Protein AF-A0A512BI82-F1 (afdb_monomer)

Structure (mmCIF, N/CA/C/O backbone):
data_AF-A0A512BI82-F1
#
_entry.id   AF-A0A512BI82-F1
#
loop_
_atom_site.group_PDB
_atom_site.id
_atom_site.type_symbol
_atom_site.label_atom_id
_atom_site.label_alt_id
_atom_site.label_comp_id
_atom_site.label_asym_id
_atom_site.label_entity_id
_atom_site.label_seq_id
_atom_site.pdbx_PDB_ins_code
_atom_site.Cartn_x
_atom_site.Cartn_y
_atom_site.Cartn_z
_atom_site.occupancy
_atom_site.B_iso_or_equiv
_atom_site.auth_seq_id
_atom_site.auth_comp_id
_atom_site.auth_asym_id
_atom_site.auth_atom_id
_atom_site.pdbx_PDB_model_num
ATOM 1 N N . MET A 1 1 ? 8.693 2.776 -31.768 1.00 34.25 1 MET A N 1
ATOM 2 C CA . MET A 1 1 ? 9.122 2.356 -30.415 1.00 34.25 1 MET A CA 1
ATOM 3 C C . MET A 1 1 ? 10.078 3.406 -29.865 1.00 34.25 1 MET A C 1
ATOM 5 O O . MET A 1 1 ? 11.069 3.662 -30.546 1.00 34.25 1 MET A O 1
ATOM 9 N N . PRO A 1 2 ? 9.839 4.035 -28.703 1.00 39.19 2 PRO A N 1
ATOM 10 C CA . PRO A 1 2 ? 10.925 4.677 -27.967 1.00 39.19 2 PRO A CA 1
ATOM 11 C C . PRO A 1 2 ? 11.866 3.561 -27.475 1.00 39.19 2 PRO A C 1
ATOM 13 O O . PRO A 1 2 ? 11.462 2.704 -26.701 1.00 39.19 2 PRO A O 1
ATOM 16 N N . ARG A 1 3 ? 13.087 3.506 -28.018 1.00 46.84 3 ARG A N 1
ATOM 17 C CA . ARG A 1 3 ? 14.029 2.365 -27.980 1.00 46.84 3 ARG A CA 1
ATOM 18 C C . ARG A 1 3 ? 14.904 2.258 -26.710 1.00 46.84 3 ARG A C 1
ATOM 20 O O . ARG A 1 3 ? 16.030 1.784 -26.815 1.00 46.84 3 ARG A O 1
ATOM 27 N N . ASN A 1 4 ? 14.460 2.709 -25.535 1.00 56.22 4 ASN A N 1
ATOM 28 C CA . ASN A 1 4 ? 15.418 2.991 -24.448 1.00 56.22 4 ASN A CA 1
ATOM 29 C C . ASN A 1 4 ? 15.226 2.263 -23.107 1.00 56.22 4 ASN A C 1
ATOM 31 O O . ASN A 1 4 ? 16.060 2.485 -22.235 1.00 56.22 4 ASN A O 1
ATOM 35 N N . PHE A 1 5 ? 14.227 1.394 -22.934 1.00 60.94 5 PHE A N 1
ATOM 36 C CA . PHE A 1 5 ? 14.071 0.621 -21.692 1.00 60.94 5 PHE A CA 1
ATOM 37 C C . PHE A 1 5 ? 14.041 -0.875 -21.975 1.00 60.94 5 PHE A C 1
ATOM 39 O O . PHE A 1 5 ? 13.379 -1.313 -22.916 1.00 60.94 5 PHE A O 1
ATOM 46 N N . THR A 1 6 ? 14.787 -1.632 -21.176 1.00 76.12 6 THR A N 1
ATOM 47 C CA . THR A 1 6 ? 14.681 -3.091 -21.113 1.00 76.12 6 THR A CA 1
ATOM 48 C C . THR A 1 6 ? 13.536 -3.489 -20.182 1.00 76.12 6 THR A C 1
ATOM 50 O O . THR A 1 6 ? 13.125 -2.699 -19.331 1.00 76.12 6 THR A O 1
ATOM 53 N N . ASP A 1 7 ? 13.038 -4.719 -20.303 1.00 76.44 7 ASP A N 1
ATOM 54 C CA . ASP A 1 7 ? 12.004 -5.244 -19.396 1.00 76.44 7 ASP A CA 1
ATOM 55 C C . ASP A 1 7 ? 12.464 -5.214 -17.929 1.00 76.44 7 ASP A C 1
ATOM 57 O O . ASP A 1 7 ? 11.675 -4.941 -17.027 1.00 76.44 7 ASP A O 1
ATOM 61 N N . TYR A 1 8 ? 13.768 -5.399 -17.703 1.00 77.56 8 TYR A N 1
ATOM 62 C CA . TYR A 1 8 ? 14.392 -5.254 -16.391 1.00 77.56 8 TYR A CA 1
ATOM 63 C C . TYR A 1 8 ? 14.274 -3.823 -15.846 1.00 77.56 8 TYR A C 1
ATOM 65 O O . TYR A 1 8 ? 13.934 -3.627 -14.682 1.00 77.56 8 TYR A O 1
ATOM 73 N N . ASP A 1 9 ? 14.509 -2.808 -16.683 1.00 72.88 9 ASP A N 1
ATOM 74 C CA . ASP A 1 9 ? 14.392 -1.408 -16.258 1.00 72.88 9 ASP A CA 1
ATOM 75 C C . ASP A 1 9 ? 12.947 -1.066 -15.877 1.00 72.88 9 ASP A C 1
ATOM 77 O O . ASP A 1 9 ? 12.714 -0.372 -14.888 1.00 72.88 9 ASP A O 1
ATOM 81 N N . ILE A 1 10 ? 11.982 -1.584 -16.642 1.00 75.19 10 ILE A N 1
ATOM 82 C CA . ILE A 1 10 ? 10.547 -1.425 -16.382 1.00 75.19 10 ILE A CA 1
ATOM 83 C C . ILE A 1 10 ? 10.177 -2.058 -15.037 1.00 75.19 10 ILE A C 1
ATOM 85 O O . ILE A 1 10 ? 9.560 -1.402 -14.200 1.00 75.19 10 ILE A O 1
ATOM 89 N N . GLU A 1 11 ? 10.610 -3.293 -14.791 1.00 79.94 11 GLU A N 1
ATOM 90 C CA . GLU A 1 11 ? 10.357 -3.998 -13.532 1.00 79.94 11 GLU A CA 1
ATOM 91 C C . GLU A 1 11 ? 10.936 -3.250 -12.322 1.00 79.94 11 GLU A C 1
ATOM 93 O O . GLU A 1 11 ? 10.254 -3.065 -11.313 1.00 79.94 11 GLU A O 1
ATOM 98 N N . GLN A 1 12 ? 12.161 -2.734 -12.438 1.00 79.50 12 GLN A N 1
ATOM 99 C CA . GLN A 1 12 ? 12.787 -1.949 -11.374 1.00 79.50 12 GLN A CA 1
ATOM 100 C C . GLN A 1 12 ? 12.055 -0.627 -11.096 1.00 79.50 12 GLN A C 1
ATOM 102 O O . GLN A 1 12 ? 12.033 -0.161 -9.952 1.00 79.50 12 GLN A O 1
ATOM 107 N N . MET A 1 13 ? 11.466 -0.003 -12.119 1.00 76.31 13 MET A N 1
ATOM 108 C CA . MET A 1 13 ? 10.641 1.196 -11.947 1.00 76.31 13 MET A CA 1
ATOM 109 C C . MET A 1 13 ? 9.319 0.874 -11.248 1.00 76.31 13 MET A C 1
ATOM 111 O O . MET A 1 13 ? 8.966 1.557 -10.286 1.00 76.31 13 MET A O 1
ATOM 115 N N . GLU A 1 14 ? 8.623 -0.178 -11.684 1.00 79.25 14 GLU A N 1
ATOM 116 C CA . GLU A 1 14 ? 7.367 -0.632 -11.075 1.00 79.25 14 GLU A CA 1
ATOM 117 C C . GLU A 1 14 ? 7.543 -0.999 -9.599 1.00 79.25 14 GLU A C 1
ATOM 119 O O . GLU A 1 14 ? 6.718 -0.628 -8.760 1.00 79.25 14 GLU A O 1
ATOM 124 N N . GLU A 1 15 ? 8.629 -1.694 -9.251 1.00 83.81 15 GLU A N 1
ATOM 125 C CA . GLU A 1 15 ? 8.894 -2.093 -7.870 1.00 83.81 15 GLU A CA 1
ATOM 126 C C . GLU A 1 15 ? 9.140 -0.876 -6.965 1.00 83.81 15 GLU A C 1
ATOM 128 O O . GLU A 1 15 ? 8.624 -0.807 -5.846 1.00 83.81 15 GLU A O 1
ATOM 133 N N . LYS A 1 16 ? 9.897 0.117 -7.446 1.00 82.38 16 LYS A N 1
ATOM 134 C CA . LYS A 1 16 ? 10.146 1.360 -6.697 1.00 82.38 16 LYS A CA 1
ATOM 135 C C . LYS A 1 16 ? 8.873 2.147 -6.491 1.00 82.38 16 LYS A C 1
ATOM 137 O O . LYS A 1 16 ? 8.580 2.554 -5.370 1.00 82.38 16 LYS A O 1
ATOM 142 N N . GLU A 1 17 ? 8.104 2.326 -7.552 1.00 82.56 17 GLU A N 1
ATOM 143 C CA . GLU A 1 17 ? 6.826 3.012 -7.470 1.00 82.56 17 GLU A CA 1
ATOM 144 C C . GLU A 1 17 ? 5.864 2.296 -6.517 1.00 82.56 17 GLU A C 1
ATOM 146 O O . GLU A 1 17 ? 5.223 2.941 -5.691 1.00 82.56 17 GLU A O 1
ATOM 151 N N . SER A 1 18 ? 5.844 0.961 -6.533 1.00 88.06 18 SER A N 1
ATOM 152 C CA . SER A 1 18 ? 5.058 0.159 -5.589 1.00 88.06 18 SER A CA 1
ATOM 153 C C . SER A 1 18 ? 5.459 0.408 -4.132 1.00 88.06 18 SER A C 1
ATOM 155 O O . SER A 1 18 ? 4.592 0.432 -3.257 1.00 88.06 18 SER A O 1
ATOM 157 N N . LYS A 1 19 ? 6.753 0.607 -3.846 1.00 89.38 19 LYS A N 1
ATOM 158 C CA . LYS A 1 19 ? 7.239 0.959 -2.498 1.00 89.38 19 LYS A CA 1
ATOM 159 C C . LYS A 1 19 ? 6.791 2.364 -2.091 1.00 89.38 19 LYS A C 1
ATOM 161 O O . LYS A 1 19 ? 6.274 2.522 -0.988 1.00 89.38 19 LYS A O 1
ATOM 166 N N . PHE A 1 20 ? 6.900 3.345 -2.990 1.00 87.50 20 PHE A N 1
ATOM 167 C CA . PHE A 1 20 ? 6.403 4.704 -2.742 1.00 87.50 20 PHE A CA 1
ATOM 168 C C . PHE A 1 20 ? 4.891 4.731 -2.493 1.00 87.50 20 PHE A C 1
ATOM 170 O O . PHE A 1 20 ? 4.436 5.390 -1.565 1.00 87.50 20 PHE A O 1
ATOM 177 N N . PHE A 1 21 ? 4.103 3.966 -3.254 1.00 90.62 21 PHE A N 1
ATOM 178 C CA . PHE A 1 21 ? 2.665 3.846 -3.009 1.00 90.62 21 PHE A CA 1
ATOM 179 C C . PHE A 1 21 ? 2.352 3.278 -1.627 1.00 90.62 21 PHE A C 1
ATOM 181 O O . PHE A 1 21 ? 1.472 3.802 -0.948 1.00 90.62 21 PHE A O 1
ATOM 188 N N . GLN A 1 22 ? 3.057 2.227 -1.202 1.00 93.00 22 GLN A N 1
ATOM 189 C CA . GLN A 1 22 ? 2.864 1.638 0.126 1.00 93.00 22 GLN A CA 1
ATOM 190 C C . GLN A 1 22 ? 3.192 2.637 1.241 1.00 93.00 22 GLN A C 1
ATOM 192 O O . GLN A 1 22 ? 2.424 2.767 2.194 1.00 93.00 22 GLN A O 1
ATOM 197 N N . GLU A 1 23 ? 4.294 3.373 1.099 1.00 93.88 23 GLU A N 1
ATOM 198 C CA . GLU A 1 23 ? 4.696 4.421 2.037 1.00 93.88 23 GLU A CA 1
ATOM 199 C C . GLU A 1 23 ? 3.663 5.558 2.103 1.00 93.88 23 GLU A C 1
ATOM 201 O O . GLU A 1 23 ? 3.149 5.866 3.183 1.00 93.88 23 GLU A O 1
ATOM 206 N N . SER A 1 24 ? 3.302 6.151 0.960 1.00 94.50 24 SER A N 1
ATOM 207 C CA . SER A 1 24 ? 2.311 7.232 0.888 1.00 94.50 24 SER A CA 1
ATOM 208 C C . SER A 1 24 ? 0.946 6.796 1.416 1.00 94.50 24 SER A C 1
ATOM 210 O O . SER A 1 24 ? 0.302 7.544 2.151 1.00 94.50 24 SER A O 1
ATOM 212 N N . LEU A 1 25 ? 0.507 5.572 1.105 1.00 95.12 25 LEU A N 1
ATOM 213 C CA . LEU A 1 25 ? -0.764 5.039 1.589 1.00 95.12 25 LEU A CA 1
ATOM 214 C C . LEU A 1 25 ? -0.769 4.863 3.107 1.00 95.12 25 LEU A C 1
ATOM 216 O O . LEU A 1 25 ? -1.708 5.314 3.764 1.00 95.12 25 LEU A O 1
ATOM 220 N N . TYR A 1 26 ? 0.287 4.273 3.669 1.00 95.50 26 TYR A N 1
ATOM 221 C CA . TYR A 1 26 ? 0.444 4.134 5.116 1.00 95.50 26 TYR A CA 1
ATOM 222 C C . TYR A 1 26 ? 0.402 5.499 5.817 1.00 95.50 26 TYR A C 1
ATOM 224 O O . TYR A 1 26 ? -0.391 5.709 6.740 1.00 95.50 26 TYR A O 1
ATOM 232 N N . ASN A 1 27 ? 1.191 6.459 5.331 1.00 95.25 27 ASN A N 1
ATOM 233 C CA . ASN A 1 27 ? 1.252 7.805 5.897 1.00 95.25 27 ASN A CA 1
ATOM 234 C C . ASN A 1 27 ? -0.107 8.517 5.823 1.00 95.25 27 ASN A C 1
ATOM 236 O O . ASN A 1 27 ? -0.544 9.131 6.801 1.00 95.25 27 ASN A O 1
ATOM 240 N N . ASN A 1 28 ? -0.813 8.401 4.696 1.00 95.88 2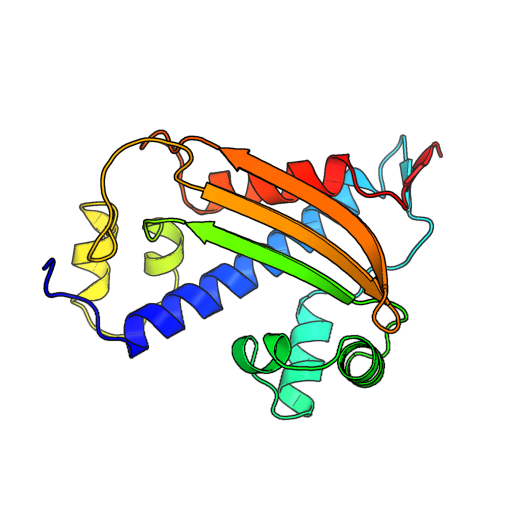8 ASN A N 1
ATOM 241 C CA . ASN A 1 28 ? -2.126 9.013 4.530 1.00 95.88 28 ASN A CA 1
ATOM 242 C C . ASN A 1 28 ? -3.202 8.344 5.386 1.00 95.88 28 ASN A C 1
ATOM 244 O O . ASN A 1 28 ? -4.038 9.055 5.952 1.00 95.88 28 ASN A O 1
ATOM 248 N N . PHE A 1 29 ? -3.159 7.022 5.573 1.00 94.50 29 PHE A N 1
ATOM 249 C CA . PHE A 1 29 ? -4.044 6.356 6.526 1.00 94.50 29 PHE A CA 1
ATOM 250 C C . PHE A 1 29 ? -3.845 6.874 7.947 1.00 94.50 29 PHE A C 1
ATOM 252 O O . PHE A 1 29 ? -4.830 7.235 8.588 1.00 94.50 29 PHE A O 1
ATOM 259 N N . LEU A 1 30 ? -2.603 7.009 8.417 1.00 93.38 30 LEU A N 1
ATOM 260 C CA . LEU A 1 30 ? -2.339 7.562 9.747 1.00 93.38 30 LEU A CA 1
ATOM 261 C C . LEU A 1 30 ? -2.801 9.018 9.866 1.00 93.38 30 LEU A C 1
ATOM 263 O O . LEU A 1 30 ? -3.524 9.365 10.797 1.00 93.38 30 LEU A O 1
ATOM 267 N N . LYS A 1 31 ? -2.457 9.862 8.890 1.00 93.50 31 LYS A N 1
ATOM 268 C CA . LYS A 1 31 ? -2.834 11.286 8.844 1.00 93.50 31 LYS A CA 1
ATOM 269 C C . LYS A 1 31 ? -4.353 11.496 8.855 1.00 93.50 31 LYS A C 1
ATOM 271 O O . LYS A 1 31 ? -4.865 12.422 9.492 1.00 93.50 31 LYS A O 1
ATOM 276 N N . ARG A 1 32 ? -5.104 10.666 8.122 1.00 92.44 32 ARG A N 1
ATOM 277 C CA . ARG A 1 32 ? -6.570 10.775 8.008 1.00 92.44 32 ARG A CA 1
ATOM 278 C C . ARG A 1 32 ? -7.314 10.044 9.119 1.00 92.44 32 ARG A C 1
ATOM 280 O O . ARG A 1 32 ? -8.396 10.498 9.493 1.00 92.44 32 ARG A O 1
ATOM 287 N N . GLY A 1 33 ? -6.757 8.943 9.605 1.00 87.69 33 GLY A N 1
ATOM 288 C CA . GLY A 1 33 ? -7.358 8.072 10.603 1.00 87.69 33 GLY A CA 1
ATOM 289 C C . GLY A 1 33 ? -7.110 8.517 12.041 1.00 87.69 33 GLY A C 1
ATOM 290 O O . GLY A 1 33 ? -8.010 8.348 12.854 1.00 87.69 33 GLY A O 1
ATOM 291 N N . ASN A 1 34 ? -5.950 9.114 12.336 1.00 86.06 34 ASN A N 1
ATOM 292 C CA . ASN A 1 34 ? -5.560 9.579 13.669 1.00 86.06 34 ASN A CA 1
ATOM 293 C C . ASN A 1 34 ? -5.285 11.088 13.647 1.00 86.06 34 ASN A C 1
ATOM 295 O O . ASN A 1 34 ? -4.163 11.543 13.434 1.00 86.06 34 ASN A O 1
ATOM 299 N N . ASN A 1 35 ? -6.328 11.886 13.859 1.00 86.31 35 ASN A N 1
ATOM 300 C CA . ASN A 1 35 ? -6.227 13.339 14.000 1.00 86.31 35 ASN A CA 1
ATOM 301 C C . ASN A 1 35 ? -7.207 13.839 15.068 1.00 86.31 35 ASN A C 1
ATOM 303 O O . ASN A 1 35 ? -7.987 13.069 15.612 1.00 86.31 35 ASN A O 1
ATOM 307 N N . GLY A 1 36 ? -7.217 15.143 15.354 1.00 85.88 36 GLY A N 1
ATOM 308 C CA . GLY A 1 36 ? -8.088 15.703 16.398 1.00 85.88 36 GLY A CA 1
ATOM 309 C C . GLY A 1 36 ? -9.595 15.460 16.207 1.00 85.88 36 GLY A C 1
ATOM 310 O O . GLY A 1 36 ? -10.357 15.699 17.134 1.00 85.88 36 GLY A O 1
ATOM 311 N N . LYS A 1 37 ? -10.041 15.003 15.027 1.00 88.50 37 LYS A N 1
ATOM 312 C CA . LYS A 1 37 ? -11.447 14.688 14.728 1.00 88.50 37 LYS A CA 1
ATOM 313 C C . LYS A 1 37 ? -11.726 13.185 14.631 1.00 88.50 37 LYS A C 1
ATOM 315 O O . LYS A 1 37 ? -12.884 12.792 14.764 1.00 88.50 37 LYS A O 1
ATOM 320 N N . TYR A 1 38 ? -10.720 12.359 14.351 1.00 91.31 38 TYR A N 1
ATOM 321 C CA . TYR A 1 38 ? -10.900 10.941 14.050 1.00 91.31 38 TYR A CA 1
ATOM 322 C C . TYR A 1 38 ? -9.857 10.067 14.747 1.00 91.31 38 TYR A C 1
ATOM 324 O O . TYR A 1 38 ? -8.691 10.447 14.836 1.00 91.31 38 TYR A O 1
ATOM 332 N N . ALA A 1 39 ? -10.279 8.876 15.166 1.00 90.69 39 ALA A N 1
ATOM 333 C CA . ALA A 1 39 ? -9.414 7.813 15.662 1.00 90.69 39 ALA A CA 1
ATOM 334 C C . ALA A 1 39 ? -9.630 6.522 14.857 1.00 90.69 39 ALA A C 1
ATOM 336 O O . ALA A 1 39 ? -10.768 6.170 14.514 1.00 90.69 39 ALA A O 1
ATOM 337 N N . MET A 1 40 ? -8.546 5.801 14.565 1.00 91.31 40 MET A N 1
ATOM 338 C CA . MET A 1 40 ? -8.615 4.498 13.903 1.00 91.31 40 MET A CA 1
ATOM 339 C C . MET A 1 40 ? -9.109 3.416 14.864 1.00 91.31 40 MET A C 1
ATOM 341 O O . MET A 1 40 ? -8.630 3.305 15.989 1.00 91.31 40 MET A O 1
ATOM 345 N N . SER A 1 41 ? -10.037 2.576 14.402 1.00 92.69 41 SER A N 1
ATOM 346 C CA . SER A 1 41 ? -10.493 1.393 15.148 1.00 92.69 41 SER A CA 1
ATOM 347 C C . SER A 1 41 ? -9.666 0.138 14.866 1.00 92.69 41 SER A C 1
ATOM 349 O O . SER A 1 41 ? -9.968 -0.921 15.407 1.00 92.69 41 SER A O 1
ATOM 351 N N . VAL A 1 42 ? -8.673 0.239 13.985 1.00 93.62 42 VAL A N 1
ATOM 352 C CA . VAL A 1 42 ? -7.778 -0.848 13.577 1.00 93.62 42 VAL A CA 1
ATOM 353 C C . VAL A 1 42 ? -6.335 -0.369 13.659 1.00 93.62 42 VAL A C 1
ATOM 355 O O . VAL A 1 42 ? -6.071 0.828 13.542 1.00 93.62 42 VAL A O 1
ATOM 358 N N . SER A 1 43 ? -5.401 -1.298 13.837 1.00 93.12 43 SER A N 1
ATOM 359 C CA . SER A 1 43 ? -3.977 -1.022 13.653 1.00 93.12 43 SER A CA 1
ATOM 360 C C . SER A 1 43 ? -3.597 -1.259 12.195 1.00 93.12 43 SER A C 1
ATOM 362 O O . SER A 1 43 ? -4.148 -2.148 11.548 1.00 93.12 43 SER A O 1
ATOM 364 N N . ILE A 1 44 ? -2.658 -0.473 11.674 1.00 94.75 44 ILE A N 1
ATOM 365 C CA . ILE A 1 44 ? -2.121 -0.655 10.325 1.00 94.75 44 ILE A CA 1
ATOM 366 C C . ILE A 1 44 ? -0.656 -1.043 10.466 1.00 94.75 44 ILE A C 1
ATOM 368 O O . ILE A 1 44 ? 0.124 -0.331 11.098 1.00 94.75 44 ILE A O 1
ATOM 372 N N . GLN A 1 45 ? -0.288 -2.182 9.880 1.00 96.50 45 GLN A N 1
ATOM 373 C CA . GLN A 1 45 ? 1.099 -2.627 9.837 1.00 96.50 45 GLN A CA 1
ATOM 374 C C . GLN A 1 45 ? 1.940 -1.616 9.028 1.00 96.50 45 GLN A C 1
ATOM 376 O O . GLN A 1 45 ? 1.545 -1.262 7.915 1.00 96.50 45 GLN A O 1
ATOM 381 N N . PRO A 1 46 ? 3.093 -1.149 9.543 1.00 96.00 46 PRO A N 1
ATOM 382 C CA . PRO A 1 46 ? 4.009 -0.315 8.771 1.00 96.00 46 PRO A CA 1
ATOM 383 C C . PRO A 1 46 ? 4.489 -1.027 7.506 1.00 96.00 46 PRO A C 1
ATOM 385 O O . PRO A 1 46 ? 4.860 -2.200 7.566 1.00 96.00 46 PRO A O 1
ATOM 388 N N . TYR A 1 47 ? 4.568 -0.301 6.388 1.00 94.19 47 TYR A N 1
ATOM 389 C CA . TYR A 1 47 ? 5.015 -0.861 5.106 1.00 94.19 47 TYR A CA 1
ATOM 390 C C . TYR A 1 47 ? 6.408 -1.509 5.194 1.00 94.19 47 TYR A C 1
ATOM 392 O O . TYR A 1 47 ? 6.665 -2.530 4.563 1.00 94.19 47 TYR A O 1
ATOM 400 N N . THR A 1 48 ? 7.303 -0.971 6.027 1.00 96.00 48 THR A N 1
ATOM 401 C CA . THR A 1 48 ? 8.637 -1.537 6.277 1.00 96.00 48 THR A CA 1
ATOM 402 C C . THR A 1 4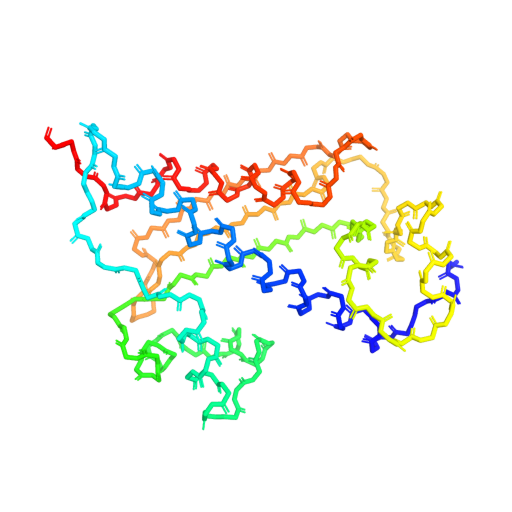8 ? 8.577 -2.933 6.897 1.00 96.00 48 THR A C 1
ATOM 404 O O . THR A 1 48 ? 9.349 -3.806 6.503 1.00 96.00 48 THR A O 1
ATOM 407 N N . ASN A 1 49 ? 7.637 -3.173 7.816 1.00 97.00 49 ASN A N 1
ATOM 408 C CA . ASN A 1 49 ? 7.434 -4.486 8.427 1.00 97.00 49 ASN A CA 1
ATOM 409 C C . ASN A 1 49 ? 6.870 -5.475 7.405 1.00 97.00 49 ASN A C 1
ATOM 411 O O . ASN A 1 49 ? 7.358 -6.600 7.325 1.00 97.00 49 ASN A O 1
ATOM 415 N N . THR A 1 50 ? 5.903 -5.042 6.590 1.00 95.75 50 THR A N 1
ATOM 416 C CA . THR A 1 50 ? 5.358 -5.847 5.489 1.00 95.75 50 THR A CA 1
ATOM 417 C C . THR A 1 50 ? 6.469 -6.286 4.536 1.00 95.75 50 THR A C 1
ATOM 419 O O . THR A 1 50 ? 6.642 -7.478 4.296 1.00 95.75 50 THR A O 1
ATOM 422 N N . LEU A 1 51 ? 7.285 -5.342 4.053 1.00 94.56 51 LEU A N 1
ATOM 423 C CA . LEU A 1 51 ? 8.403 -5.629 3.150 1.00 94.56 51 LEU A CA 1
ATOM 424 C C . LEU A 1 51 ? 9.432 -6.576 3.786 1.00 94.56 51 LEU A C 1
ATOM 426 O O . LEU A 1 51 ? 9.874 -7.522 3.135 1.00 94.56 51 LEU A O 1
ATOM 430 N N . ALA A 1 52 ? 9.775 -6.374 5.062 1.00 96.44 52 ALA A N 1
ATOM 431 C CA . ALA A 1 52 ? 10.693 -7.254 5.783 1.00 96.44 52 ALA A CA 1
ATOM 432 C C . ALA A 1 52 ? 10.143 -8.685 5.925 1.00 96.44 52 ALA A C 1
ATOM 434 O O . ALA A 1 52 ? 10.888 -9.654 5.777 1.00 96.44 52 ALA A O 1
ATOM 435 N N . MET A 1 53 ? 8.841 -8.838 6.183 1.00 96.75 53 MET A N 1
ATOM 436 C CA . MET A 1 53 ? 8.185 -10.145 6.277 1.00 96.75 53 MET A CA 1
ATOM 437 C C . MET A 1 53 ? 8.109 -10.852 4.923 1.00 96.75 53 MET A C 1
ATOM 439 O O . MET A 1 53 ? 8.384 -12.050 4.858 1.00 96.75 53 MET A O 1
ATOM 443 N N . LEU A 1 54 ? 7.808 -10.128 3.841 1.00 95.62 54 LEU A N 1
ATOM 444 C CA . LEU A 1 54 ? 7.857 -10.675 2.483 1.00 95.62 54 LEU A CA 1
ATOM 445 C C . LEU A 1 54 ? 9.269 -11.169 2.144 1.00 95.62 54 LEU A C 1
ATOM 447 O O . LEU A 1 54 ? 9.444 -12.326 1.762 1.00 95.62 54 LEU A O 1
ATOM 451 N N . GLN A 1 55 ? 10.287 -10.341 2.396 1.00 94.69 55 GLN A N 1
ATOM 452 C CA . GLN A 1 55 ? 11.686 -10.692 2.153 1.00 94.69 55 GLN A CA 1
ATOM 453 C C . GLN A 1 55 ? 12.126 -11.918 2.967 1.00 94.69 55 GLN A C 1
ATOM 455 O O . GLN A 1 55 ? 12.775 -12.813 2.427 1.00 94.69 55 GLN A O 1
ATOM 460 N N . LYS A 1 56 ? 11.747 -11.994 4.250 1.00 96.25 56 LYS A N 1
ATOM 461 C CA . LYS A 1 56 ? 12.058 -13.135 5.128 1.00 96.25 56 LYS A CA 1
ATOM 462 C C . LYS A 1 56 ? 11.488 -14.457 4.604 1.00 96.25 56 LYS A C 1
ATOM 464 O O . LYS A 1 56 ? 12.080 -15.503 4.844 1.00 96.25 56 LYS A O 1
ATOM 469 N N . ASN A 1 57 ? 10.364 -14.403 3.895 1.00 95.38 57 ASN A N 1
ATOM 470 C CA . ASN A 1 57 ? 9.715 -15.565 3.290 1.00 95.38 57 ASN A CA 1
ATOM 471 C C . ASN A 1 57 ? 10.097 -15.760 1.812 1.00 95.38 57 ASN A C 1
ATOM 473 O O . ASN A 1 57 ? 9.475 -16.568 1.129 1.00 95.38 57 ASN A O 1
ATOM 477 N N . SER A 1 58 ? 11.105 -15.030 1.315 1.00 95.12 58 SER A N 1
ATOM 478 C CA . SER A 1 58 ? 11.554 -15.077 -0.083 1.00 95.12 58 SER A CA 1
ATOM 479 C C . SER A 1 58 ? 10.441 -14.765 -1.093 1.00 95.12 58 SER A C 1
ATOM 481 O O . SER A 1 58 ? 10.400 -15.339 -2.176 1.00 95.12 58 SER A O 1
ATOM 483 N N . ILE A 1 59 ? 9.540 -13.846 -0.736 1.00 94.19 59 ILE A N 1
ATOM 484 C CA . ILE A 1 59 ? 8.437 -13.380 -1.581 1.00 94.19 59 ILE A CA 1
ATOM 485 C C . ILE A 1 59 ? 8.784 -11.984 -2.087 1.00 94.19 59 ILE A C 1
ATOM 487 O O . ILE A 1 59 ? 9.015 -11.071 -1.291 1.00 94.19 59 ILE A O 1
ATOM 491 N N . THR A 1 60 ? 8.808 -11.795 -3.405 1.00 90.81 60 THR A N 1
ATOM 492 C CA . THR A 1 60 ? 8.943 -10.453 -3.984 1.00 90.81 60 THR A CA 1
ATOM 493 C C . THR A 1 60 ? 7.609 -9.701 -3.940 1.00 90.81 60 THR A C 1
ATOM 495 O O . THR A 1 60 ? 6.537 -10.292 -3.782 1.00 90.81 60 THR A O 1
ATOM 498 N N . ILE A 1 61 ? 7.642 -8.375 -4.124 1.00 88.56 61 ILE A N 1
ATOM 499 C CA . ILE A 1 61 ? 6.409 -7.574 -4.233 1.00 88.56 61 ILE A CA 1
ATOM 500 C C . ILE A 1 61 ? 5.538 -8.098 -5.382 1.00 88.56 61 ILE A C 1
ATOM 502 O O . ILE A 1 61 ? 4.322 -8.200 -5.233 1.00 88.56 61 ILE A O 1
ATOM 506 N N . ARG A 1 62 ? 6.151 -8.489 -6.503 1.00 87.69 62 ARG A N 1
ATOM 507 C CA . ARG A 1 62 ? 5.446 -9.046 -7.659 1.00 87.69 62 ARG A CA 1
ATOM 508 C C . ARG A 1 62 ? 4.828 -10.412 -7.345 1.00 87.69 62 ARG A C 1
ATOM 510 O O . ARG A 1 62 ? 3.644 -10.599 -7.610 1.00 87.69 62 ARG A O 1
ATOM 517 N N . ASP A 1 63 ? 5.566 -11.316 -6.701 1.00 90.62 63 ASP A N 1
ATOM 518 C CA . ASP A 1 63 ? 5.049 -12.644 -6.329 1.00 90.62 63 ASP A CA 1
ATOM 519 C C . ASP A 1 63 ? 3.862 -12.552 -5.365 1.00 90.62 63 ASP A C 1
ATOM 521 O O . ASP A 1 63 ? 2.923 -13.348 -5.455 1.00 90.62 63 ASP A O 1
ATOM 525 N N . SER A 1 64 ? 3.865 -11.552 -4.473 1.00 91.56 64 SER A N 1
ATOM 526 C CA . SER A 1 64 ? 2.793 -11.346 -3.491 1.00 91.56 64 SER A CA 1
ATOM 527 C C . SER A 1 64 ? 1.407 -11.165 -4.129 1.00 91.56 64 SER A C 1
ATOM 529 O O . SER A 1 64 ? 0.405 -11.541 -3.522 1.00 91.56 64 SER A O 1
ATOM 531 N N . TRP A 1 65 ? 1.333 -10.675 -5.373 1.00 90.25 65 TRP A N 1
ATOM 532 C CA . TRP A 1 65 ? 0.071 -10.505 -6.100 1.00 90.25 65 TRP A CA 1
ATOM 533 C C . TRP A 1 65 ? -0.605 -11.823 -6.467 1.00 90.25 65 TRP A C 1
ATOM 535 O O . TRP A 1 65 ? -1.833 -11.878 -6.546 1.00 90.25 65 TRP A O 1
ATOM 545 N N . SER A 1 66 ? 0.190 -12.871 -6.680 1.00 91.19 66 SER A N 1
ATOM 546 C CA . SER A 1 66 ? -0.298 -14.203 -7.048 1.00 91.19 66 SER A CA 1
ATOM 547 C C . SER A 1 66 ? -0.717 -15.050 -5.846 1.00 91.19 66 SER A C 1
ATOM 549 O O . SER A 1 66 ? -1.330 -16.101 -6.024 1.00 91.19 66 SER A O 1
ATOM 551 N N . LYS A 1 67 ? -0.402 -14.603 -4.624 1.00 92.31 67 LYS A N 1
ATOM 552 C CA . LYS A 1 67 ? -0.755 -15.321 -3.400 1.00 92.31 67 LYS A CA 1
ATOM 553 C C . LYS A 1 67 ? -2.223 -15.152 -3.057 1.00 92.31 67 LYS A C 1
ATOM 555 O O . LYS A 1 67 ? -2.819 -14.104 -3.314 1.00 92.31 67 LYS A O 1
ATOM 560 N N . ASP A 1 68 ? -2.772 -16.173 -2.420 1.00 93.25 68 ASP A N 1
ATOM 561 C CA . ASP A 1 68 ? -4.077 -16.096 -1.781 1.00 93.25 68 ASP A CA 1
ATOM 562 C C . ASP A 1 68 ? -4.036 -15.085 -0.620 1.00 93.25 68 ASP A C 1
ATOM 564 O O . ASP A 1 68 ? -3.007 -14.914 0.039 1.00 93.25 68 ASP A O 1
ATOM 568 N N . ASP A 1 69 ? -5.122 -14.348 -0.395 1.00 92.62 69 ASP A N 1
ATOM 569 C CA . ASP A 1 69 ? -5.159 -13.304 0.630 1.00 92.62 69 ASP A CA 1
ATOM 570 C C . ASP A 1 69 ? -5.108 -13.882 2.048 1.00 92.62 69 ASP A C 1
ATOM 572 O O . ASP A 1 69 ? -4.468 -13.276 2.907 1.00 92.62 69 ASP A O 1
ATOM 576 N N . LYS A 1 70 ? -5.674 -15.071 2.285 1.00 94.62 70 LYS A N 1
ATOM 577 C CA . LYS A 1 70 ? -5.555 -15.780 3.566 1.00 94.62 70 LYS A CA 1
ATOM 578 C C . LYS A 1 70 ? -4.130 -16.264 3.807 1.00 94.62 70 LYS A C 1
ATOM 580 O O . LYS A 1 70 ? -3.607 -16.106 4.911 1.00 94.62 70 LYS A O 1
ATOM 585 N N . GLU A 1 71 ? -3.487 -16.831 2.786 1.00 94.94 71 GLU A N 1
ATOM 586 C CA . GLU A 1 71 ? -2.075 -17.230 2.870 1.00 94.94 71 GLU A CA 1
ATOM 587 C C . GLU A 1 71 ? -1.188 -16.013 3.170 1.00 94.94 71 GLU A C 1
ATOM 589 O O . GLU A 1 71 ? -0.376 -16.031 4.097 1.00 94.94 71 GLU A O 1
ATOM 594 N N . LEU A 1 72 ? -1.384 -14.923 2.424 1.00 95.31 72 LEU A N 1
ATOM 595 C CA . LEU A 1 72 ? -0.613 -13.697 2.576 1.00 95.31 72 LEU A CA 1
ATOM 596 C C . LEU A 1 72 ? -0.842 -13.041 3.946 1.00 95.31 72 LEU A C 1
ATOM 598 O O . LEU A 1 72 ? 0.123 -12.633 4.588 1.00 95.31 72 LEU A O 1
ATOM 602 N N . ALA A 1 73 ? -2.085 -12.997 4.431 1.00 96.19 73 ALA A N 1
ATOM 603 C CA . ALA A 1 73 ? -2.422 -12.513 5.769 1.00 96.19 73 ALA A CA 1
ATOM 604 C C . ALA A 1 73 ? -1.695 -13.315 6.861 1.00 96.19 73 ALA A C 1
ATOM 606 O O . ALA A 1 73 ? -1.091 -12.733 7.764 1.00 96.19 73 ALA A O 1
ATOM 607 N N . SER A 1 74 ? -1.661 -14.647 6.728 1.00 96.00 74 SER A N 1
ATOM 608 C CA . SER A 1 74 ? -0.944 -15.528 7.656 1.00 96.00 74 SER A CA 1
ATOM 609 C C . SER A 1 74 ? 0.568 -15.290 7.646 1.00 96.00 74 SER A C 1
ATOM 611 O O . SER A 1 74 ? 1.191 -15.324 8.705 1.00 96.00 74 SER A O 1
ATOM 613 N N . ILE A 1 75 ? 1.168 -15.055 6.476 1.00 95.81 75 ILE A N 1
ATOM 6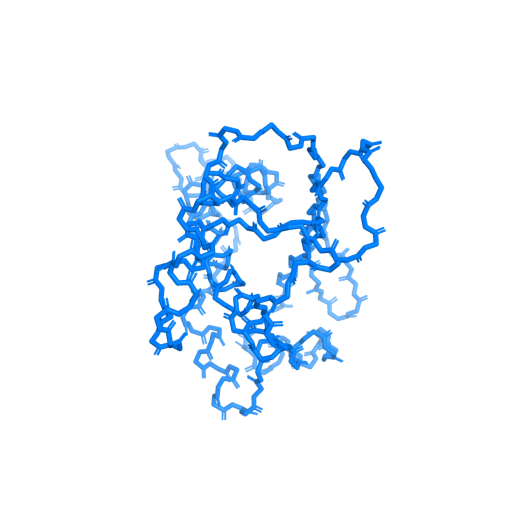14 C CA . ILE A 1 75 ? 2.606 -14.773 6.339 1.00 95.81 75 ILE A CA 1
ATOM 615 C C . ILE A 1 75 ? 2.964 -13.4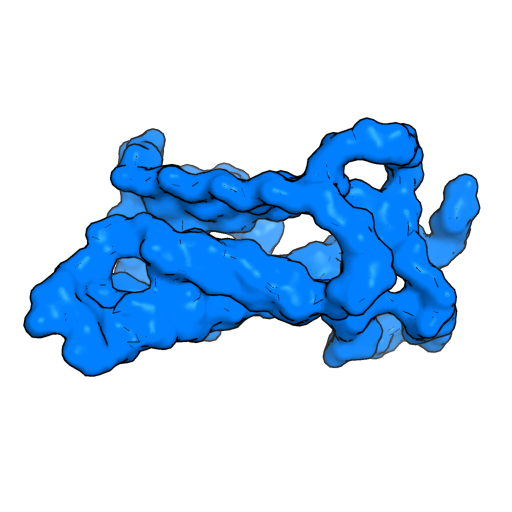24 6.976 1.00 95.81 75 ILE A C 1
ATOM 617 O O . ILE A 1 75 ? 4.004 -13.293 7.624 1.00 95.81 75 ILE A O 1
ATOM 621 N N . LEU A 1 76 ? 2.101 -12.425 6.787 1.00 96.25 76 LEU A N 1
ATOM 622 C CA . LEU A 1 76 ? 2.286 -11.066 7.293 1.00 96.25 76 LEU A CA 1
ATOM 623 C C . LEU A 1 76 ? 1.852 -10.897 8.760 1.00 96.25 76 LEU A C 1
ATOM 625 O O . LEU A 1 76 ? 2.129 -9.858 9.358 1.00 96.25 76 LEU A O 1
ATOM 629 N N . GLY A 1 77 ? 1.175 -11.889 9.346 1.00 95.75 77 GLY A N 1
ATOM 630 C CA . GLY A 1 77 ? 0.663 -11.827 10.716 1.00 95.75 77 GLY A CA 1
ATOM 631 C C . GLY A 1 77 ? -0.407 -10.749 10.910 1.00 95.75 77 GLY A C 1
ATOM 632 O O . GLY A 1 77 ? -0.389 -10.049 11.921 1.00 95.75 77 GLY A O 1
ATOM 633 N N . VAL A 1 78 ? -1.296 -10.581 9.928 1.00 97.06 78 VAL A N 1
ATOM 634 C CA . VAL A 1 78 ? -2.389 -9.591 9.933 1.00 97.06 78 VAL A CA 1
ATOM 635 C C . VAL A 1 78 ? -3.742 -10.270 9.719 1.00 97.06 78 VAL A C 1
ATOM 637 O O . VAL A 1 78 ? -3.805 -11.358 9.157 1.00 97.06 78 VAL A O 1
ATOM 640 N N . ASP A 1 79 ? -4.832 -9.617 10.128 1.00 96.12 79 ASP A N 1
ATOM 641 C CA . ASP A 1 79 ? -6.197 -10.149 9.963 1.00 96.12 79 ASP A CA 1
ATOM 642 C C . ASP A 1 79 ? -6.755 -9.962 8.537 1.00 96.12 79 ASP A C 1
ATOM 644 O O . ASP A 1 79 ? -7.638 -10.696 8.082 1.00 96.12 79 ASP A O 1
ATOM 648 N N . ALA A 1 80 ? -6.259 -8.944 7.832 1.00 96.25 80 ALA A N 1
ATOM 649 C CA . ALA A 1 80 ? -6.681 -8.575 6.488 1.00 96.25 80 ALA A CA 1
ATOM 650 C C . ALA A 1 80 ? -5.530 -7.904 5.728 1.00 96.25 80 ALA A C 1
ATOM 652 O O . ALA A 1 80 ? -4.669 -7.253 6.325 1.00 96.25 80 ALA A O 1
ATOM 653 N N . VAL A 1 81 ? -5.539 -8.029 4.402 1.00 96.25 81 VAL A N 1
ATOM 654 C CA . VAL A 1 81 ? -4.528 -7.447 3.513 1.00 96.25 81 VAL A CA 1
ATOM 655 C C . VAL A 1 81 ? -5.130 -6.295 2.721 1.00 96.25 81 VAL A C 1
ATOM 657 O O . VAL A 1 81 ? -6.208 -6.417 2.141 1.00 96.25 81 VAL A O 1
ATOM 660 N N . VAL A 1 82 ? -4.403 -5.181 2.645 1.00 95.50 82 VAL A N 1
ATOM 661 C CA . VAL A 1 82 ? -4.724 -4.081 1.731 1.00 95.50 82 VAL A CA 1
ATOM 662 C C . VAL A 1 82 ? -4.035 -4.336 0.393 1.00 95.50 82 VAL A C 1
ATOM 664 O O . VAL A 1 82 ? -2.812 -4.467 0.347 1.00 95.50 82 VAL A O 1
ATOM 667 N N . ARG A 1 83 ? -4.799 -4.389 -0.701 1.00 94.06 83 ARG A N 1
ATOM 668 C CA . A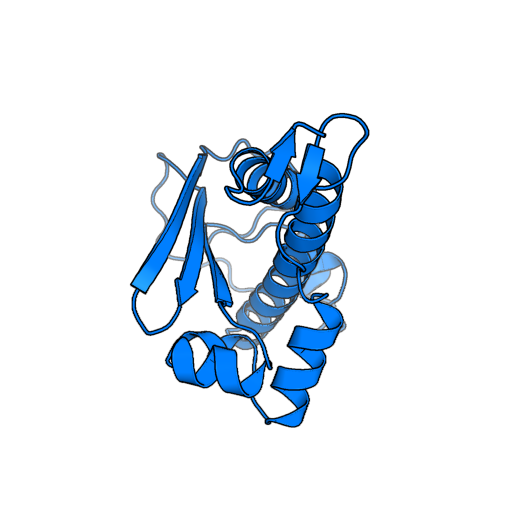RG A 1 83 ? -4.265 -4.474 -2.067 1.00 94.06 83 ARG A CA 1
ATOM 669 C C . ARG A 1 83 ? -4.618 -3.226 -2.849 1.00 94.06 83 ARG A C 1
ATOM 671 O O . ARG A 1 83 ? -5.790 -2.871 -2.949 1.00 94.06 83 ARG A O 1
ATOM 678 N N . THR A 1 84 ? -3.606 -2.621 -3.460 1.00 92.69 84 THR A N 1
ATOM 679 C CA . THR A 1 84 ? -3.770 -1.424 -4.2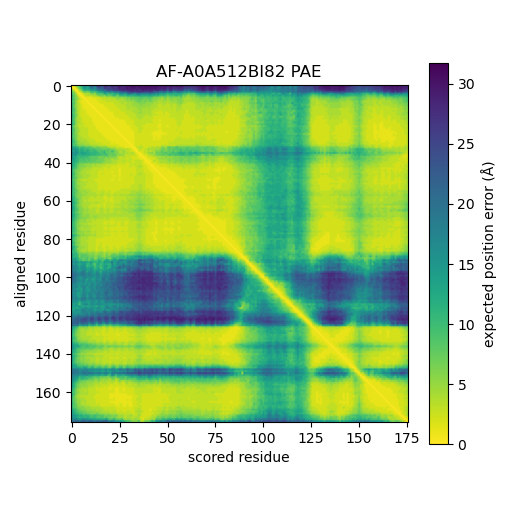85 1.00 92.69 84 THR A CA 1
ATOM 680 C C . THR A 1 84 ? -3.234 -1.692 -5.679 1.00 92.69 84 THR A C 1
ATOM 682 O O . THR A 1 84 ? -2.051 -1.977 -5.827 1.00 92.69 84 THR A O 1
ATOM 685 N N . SER A 1 85 ? -4.092 -1.615 -6.694 1.00 90.44 85 SER A N 1
ATOM 686 C CA . SER A 1 85 ? -3.718 -1.821 -8.099 1.00 90.44 85 SER A CA 1
ATOM 687 C C . SER A 1 85 ? -3.857 -0.522 -8.870 1.00 90.44 85 SER A C 1
ATOM 689 O O . SER A 1 85 ? -4.850 0.189 -8.706 1.00 90.44 85 SER A O 1
ATOM 691 N N . ILE A 1 86 ? -2.858 -0.210 -9.697 1.00 86.75 86 ILE A N 1
ATOM 692 C CA . ILE A 1 86 ? -2.780 1.044 -10.441 1.00 86.75 86 ILE A CA 1
ATOM 693 C C . ILE A 1 86 ? -2.416 0.735 -11.878 1.00 86.75 86 ILE A C 1
ATOM 695 O O . ILE A 1 86 ? -1.360 0.189 -12.175 1.00 86.75 86 ILE A O 1
ATOM 699 N N . GLN A 1 87 ? -3.325 1.099 -12.766 1.00 84.69 87 GLN A N 1
ATOM 700 C CA . GLN A 1 87 ? -3.188 0.961 -14.198 1.00 84.69 87 GLN A CA 1
ATOM 701 C C . GLN A 1 87 ? -2.983 2.342 -14.785 1.00 84.69 87 GLN A C 1
ATOM 703 O O . GLN A 1 87 ? -3.787 3.253 -14.573 1.00 84.69 87 GLN A O 1
ATOM 708 N N . LYS A 1 88 ? -1.887 2.487 -15.518 1.00 78.25 88 LYS A N 1
ATOM 709 C CA . LYS A 1 88 ? -1.529 3.722 -16.194 1.00 78.25 88 LYS A CA 1
ATOM 710 C C . LYS A 1 88 ? -0.823 3.419 -17.498 1.00 78.25 88 LYS A C 1
ATOM 712 O O . LYS A 1 88 ? -0.143 2.408 -17.635 1.00 78.25 88 LYS A O 1
ATOM 717 N N . GLU A 1 89 ? -0.948 4.336 -18.438 1.00 68.38 89 GLU A N 1
ATOM 718 C CA . GLU A 1 89 ? -0.388 4.158 -19.777 1.00 68.38 89 GLU A CA 1
ATOM 719 C C . GLU A 1 89 ? 1.059 4.675 -19.906 1.00 68.38 89 GLU A C 1
ATOM 721 O O . GLU A 1 89 ? 1.699 4.522 -20.952 1.00 68.38 89 GLU A O 1
ATOM 726 N N . ARG A 1 90 ? 1.578 5.346 -18.864 1.00 64.25 90 ARG A N 1
ATOM 727 C CA . ARG A 1 90 ? 2.863 6.066 -18.889 1.00 64.25 90 ARG A CA 1
ATOM 728 C C . ARG A 1 90 ? 3.588 5.990 -17.548 1.00 64.25 90 ARG A C 1
ATOM 730 O O . ARG A 1 90 ? 2.972 6.174 -16.496 1.00 64.25 90 ARG A O 1
ATOM 737 N N . PHE A 1 91 ? 4.906 5.786 -17.582 1.00 59.97 91 PHE A N 1
ATOM 738 C CA . PHE A 1 91 ? 5.746 5.929 -16.390 1.00 59.97 91 PHE A CA 1
ATOM 739 C C . PHE A 1 91 ? 5.928 7.407 -16.055 1.00 59.97 91 PHE A C 1
ATOM 741 O O . PHE A 1 91 ? 6.107 8.248 -16.940 1.00 59.97 91 PHE A O 1
ATOM 748 N N . MET A 1 92 ? 5.868 7.722 -14.764 1.00 61.03 92 MET A N 1
ATOM 749 C CA . MET A 1 92 ? 6.052 9.083 -14.275 1.00 61.03 92 MET A CA 1
ATOM 750 C C . MET A 1 92 ? 7.551 9.288 -14.031 1.00 61.03 92 MET A C 1
ATOM 752 O O . MET A 1 92 ? 8.185 8.458 -13.379 1.00 61.03 92 MET A O 1
ATOM 756 N N . SER A 1 93 ? 8.122 10.355 -14.592 1.00 54.88 93 SER A N 1
ATOM 757 C CA . SER A 1 93 ? 9.572 10.578 -14.649 1.00 54.88 93 SER A CA 1
ATOM 758 C C . SER A 1 93 ? 10.231 10.560 -13.266 1.00 54.88 93 SER A C 1
ATOM 760 O O . SER A 1 93 ? 11.216 9.864 -13.049 1.00 54.88 93 SER A O 1
ATOM 762 N N . ASP A 1 94 ? 9.665 11.258 -12.292 1.00 58.00 94 ASP A N 1
ATOM 763 C CA . ASP A 1 94 ? 10.451 11.666 -11.121 1.00 58.00 94 ASP A CA 1
ATOM 764 C C . ASP A 1 94 ? 10.792 10.502 -10.171 1.00 58.00 94 ASP A C 1
ATOM 766 O O . ASP A 1 94 ? 11.896 10.439 -9.623 1.00 58.00 94 ASP A O 1
ATOM 770 N N . VAL A 1 95 ? 9.890 9.522 -10.049 1.00 54.28 95 VAL A N 1
ATOM 771 C CA . VAL A 1 95 ? 10.107 8.285 -9.271 1.00 54.28 95 VAL A CA 1
ATOM 772 C C . VAL A 1 95 ? 11.149 7.380 -9.934 1.00 54.28 95 VAL A C 1
ATOM 774 O O . VAL A 1 95 ? 11.931 6.727 -9.242 1.00 54.28 95 VAL A O 1
ATOM 777 N N . ALA A 1 96 ? 11.224 7.383 -11.267 1.00 53.34 96 ALA A N 1
ATOM 778 C CA . ALA A 1 96 ? 12.236 6.632 -12.001 1.00 53.34 96 ALA A CA 1
ATOM 779 C C . ALA A 1 96 ? 13.641 7.246 -11.841 1.00 53.34 96 ALA A C 1
ATOM 781 O O . ALA A 1 96 ? 14.623 6.511 -11.747 1.00 53.34 96 ALA A O 1
ATOM 782 N N . SER A 1 97 ? 13.763 8.577 -11.742 1.00 49.31 97 SER A N 1
ATOM 783 C CA . SER A 1 97 ? 15.062 9.249 -11.541 1.00 49.31 97 SER A CA 1
ATOM 784 C C . SER A 1 97 ? 15.647 9.092 -10.137 1.00 49.31 97 SER A C 1
ATOM 786 O O . SER A 1 97 ? 16.863 9.171 -9.985 1.00 49.31 97 SER A O 1
ATOM 788 N N . ALA A 1 98 ? 14.818 8.875 -9.113 1.00 49.28 98 ALA A N 1
ATOM 789 C CA . ALA A 1 98 ? 15.237 8.968 -7.714 1.00 49.28 98 ALA A CA 1
ATOM 790 C C . ALA A 1 98 ? 16.045 7.764 -7.186 1.00 49.28 98 ALA A C 1
ATOM 792 O O . ALA A 1 98 ? 16.470 7.788 -6.035 1.00 49.28 98 ALA A O 1
ATOM 793 N N . GLY A 1 99 ? 16.275 6.708 -7.977 1.00 48.06 99 GLY A N 1
ATOM 794 C CA . GLY A 1 99 ? 16.907 5.509 -7.415 1.00 48.06 99 GLY A CA 1
ATOM 795 C C . GLY A 1 99 ? 17.594 4.549 -8.369 1.00 48.06 99 GLY A C 1
ATOM 796 O O . GLY A 1 99 ? 17.731 3.384 -8.007 1.00 48.06 99 GLY A O 1
ATOM 797 N N . ILE A 1 100 ? 17.966 4.935 -9.589 1.00 47.41 100 ILE A N 1
ATOM 798 C CA . ILE A 1 100 ? 18.546 3.987 -10.550 1.00 47.41 100 ILE A CA 1
ATOM 799 C C . ILE A 1 100 ? 20.056 4.225 -10.740 1.00 47.41 100 ILE A C 1
ATOM 801 O O . ILE A 1 100 ? 20.456 5.125 -11.469 1.00 47.41 100 ILE A O 1
ATOM 805 N N . ASP A 1 101 ? 20.877 3.343 -10.151 1.00 45.31 101 ASP A N 1
ATOM 806 C CA . ASP A 1 101 ? 22.290 3.105 -10.526 1.00 45.31 101 ASP A CA 1
ATOM 807 C C . ASP A 1 101 ? 22.427 2.312 -11.847 1.00 45.31 101 ASP A C 1
ATOM 809 O O . ASP A 1 101 ? 23.528 2.076 -12.348 1.00 45.31 101 ASP A O 1
ATOM 813 N N . ALA A 1 102 ? 21.313 1.897 -12.459 1.00 47.66 102 ALA A N 1
ATOM 814 C CA . ALA A 1 102 ? 21.311 1.243 -13.764 1.00 47.66 102 ALA A CA 1
ATOM 815 C C . ALA A 1 102 ? 21.523 2.274 -14.887 1.00 47.66 102 ALA A C 1
ATOM 817 O O . ALA A 1 102 ? 20.599 2.736 -15.539 1.00 47.66 102 ALA A O 1
ATOM 818 N N . GLY A 1 103 ? 22.786 2.629 -15.117 1.00 47.22 103 GLY A N 1
ATOM 819 C CA . GLY A 1 103 ? 23.275 3.186 -16.377 1.00 47.22 103 GLY A CA 1
ATOM 820 C C . GLY A 1 103 ? 22.832 4.616 -16.722 1.00 47.22 103 GLY A C 1
ATOM 821 O O . GLY A 1 103 ? 21.660 4.976 -16.758 1.00 47.22 103 GLY A O 1
ATOM 822 N N . LYS A 1 104 ? 23.805 5.428 -17.151 1.00 45.00 104 LYS A N 1
ATOM 823 C CA . LYS A 1 104 ? 23.654 6.824 -17.622 1.00 45.00 104 LYS A CA 1
ATOM 824 C C . LYS A 1 104 ? 22.527 7.080 -18.650 1.00 45.00 104 LYS A C 1
ATOM 826 O O . LYS A 1 104 ? 22.187 8.231 -18.891 1.00 45.00 104 LYS A O 1
ATOM 831 N N . LYS A 1 105 ? 21.949 6.041 -19.262 1.00 45.84 105 LYS A N 1
ATOM 832 C CA . LYS A 1 105 ? 20.873 6.134 -20.263 1.00 45.84 105 LYS A CA 1
ATOM 833 C C . LYS A 1 105 ? 19.485 6.391 -19.662 1.00 45.84 105 LYS A C 1
ATOM 835 O O . LYS A 1 105 ? 18.649 6.973 -20.348 1.00 45.84 105 LYS A O 1
ATOM 840 N N . ILE A 1 106 ? 19.243 5.996 -18.410 1.00 49.12 106 ILE A N 1
ATOM 841 C CA . ILE A 1 106 ? 17.926 6.151 -17.770 1.00 49.12 106 ILE A CA 1
ATOM 842 C C . ILE A 1 106 ? 17.695 7.599 -17.331 1.00 49.12 106 ILE A C 1
ATOM 844 O O . ILE A 1 106 ? 16.610 8.142 -17.535 1.00 49.12 106 ILE A O 1
ATOM 848 N N . LEU A 1 107 ? 18.743 8.267 -16.843 1.00 45.16 107 LEU A N 1
ATOM 849 C CA . LEU A 1 107 ? 18.673 9.657 -16.395 1.00 45.16 107 LEU A CA 1
ATOM 850 C C . LEU A 1 107 ? 18.253 10.615 -17.529 1.00 45.16 107 LEU A C 1
ATOM 852 O O . LEU A 1 107 ? 17.401 11.477 -17.333 1.00 45.16 107 LEU A O 1
ATOM 856 N N . ASP A 1 108 ? 18.780 10.422 -18.741 1.00 45.62 108 ASP A N 1
ATOM 857 C CA . ASP A 1 108 ? 18.467 11.274 -19.899 1.00 45.62 108 ASP A CA 1
ATOM 858 C C . ASP A 1 108 ? 17.041 11.073 -20.449 1.00 45.62 108 ASP A C 1
ATOM 860 O O . ASP A 1 108 ? 16.447 12.013 -20.983 1.00 45.62 108 ASP A O 1
ATOM 864 N N . ALA A 1 109 ? 16.485 9.862 -20.333 1.00 47.59 109 ALA A N 1
ATOM 865 C CA . ALA A 1 109 ? 15.127 9.547 -20.779 1.00 47.59 109 ALA A CA 1
ATOM 866 C C . ALA A 1 109 ? 14.067 10.067 -19.797 1.00 47.59 109 ALA A C 1
ATOM 868 O O . ALA A 1 109 ? 13.022 10.558 -20.219 1.00 47.59 109 ALA A O 1
ATOM 869 N N . VAL A 1 110 ? 14.372 10.010 -18.502 1.00 48.81 110 VAL A N 1
ATOM 870 C CA . VAL A 1 110 ? 13.497 10.459 -17.420 1.00 48.81 110 VAL A CA 1
ATOM 871 C C . VAL A 1 110 ? 13.424 11.989 -17.328 1.00 48.81 110 VAL A C 1
ATOM 873 O O . VAL A 1 110 ? 12.343 12.539 -17.151 1.00 48.81 110 VAL A O 1
ATOM 876 N N . LEU A 1 111 ? 14.543 12.696 -17.515 1.00 47.19 111 LEU A N 1
ATOM 877 C CA . LEU A 1 111 ? 14.600 14.152 -17.329 1.00 47.19 111 LEU A CA 1
ATOM 878 C C . LEU A 1 111 ? 13.961 14.977 -18.458 1.00 47.19 111 LEU A C 1
ATOM 880 O O . LEU A 1 111 ? 13.761 16.177 -18.285 1.00 47.19 111 LEU A O 1
ATOM 884 N N . LYS A 1 112 ? 13.693 14.391 -19.635 1.00 43.59 112 LYS A N 1
ATOM 885 C CA . LYS A 1 112 ? 13.332 15.178 -20.830 1.00 43.59 112 LYS A CA 1
ATOM 886 C C . LYS A 1 112 ? 11.904 14.978 -21.333 1.00 43.59 112 LYS A C 1
ATOM 888 O O . LYS A 1 112 ? 11.374 15.938 -21.888 1.00 43.59 112 LYS A O 1
ATOM 893 N N . LYS A 1 113 ? 11.272 13.801 -21.182 1.00 49.81 113 LYS A N 1
ATOM 894 C CA . LYS A 1 113 ? 9.875 13.548 -21.611 1.00 49.81 113 LYS A CA 1
ATOM 895 C C . LYS A 1 113 ? 9.234 12.378 -20.840 1.00 49.81 113 LYS A C 1
ATOM 897 O O . LYS A 1 113 ? 9.917 11.384 -20.614 1.00 49.81 113 LYS A O 1
ATOM 902 N N . PRO A 1 114 ? 7.922 12.428 -20.528 1.00 50.44 114 PRO A N 1
ATOM 903 C CA . PRO A 1 114 ? 7.198 11.280 -19.982 1.00 50.44 114 PRO A CA 1
ATOM 904 C C . PRO A 1 114 ? 7.245 10.093 -20.956 1.00 50.44 114 PRO A C 1
ATOM 906 O O . PRO A 1 114 ? 7.044 10.251 -22.164 1.00 50.44 114 PRO A O 1
ATOM 909 N N . VAL A 1 115 ? 7.522 8.902 -20.427 1.00 55.81 115 VAL A N 1
ATOM 910 C CA . VAL A 1 115 ? 7.716 7.677 -21.213 1.00 55.81 115 VAL A CA 1
ATOM 911 C C . VAL A 1 115 ? 6.360 7.021 -21.464 1.00 55.81 115 VAL A C 1
ATOM 913 O O . VAL A 1 115 ? 5.659 6.654 -20.523 1.00 55.81 115 VAL A O 1
ATOM 916 N N . VAL A 1 116 ? 5.990 6.877 -22.739 1.00 54.88 116 VAL A N 1
ATOM 917 C CA . VAL A 1 116 ? 4.727 6.254 -23.169 1.00 54.88 116 VAL A CA 1
ATOM 918 C C . VAL A 1 116 ? 4.952 4.782 -23.499 1.00 54.88 116 VAL A C 1
ATOM 920 O O . VAL A 1 116 ? 5.879 4.463 -24.250 1.00 54.88 116 VAL A O 1
ATOM 923 N N . LEU A 1 117 ? 4.106 3.898 -22.962 1.00 54.28 117 LEU A N 1
ATOM 924 C CA . LEU A 1 117 ? 4.162 2.465 -23.249 1.00 54.28 117 LEU A CA 1
ATOM 925 C C . LEU A 1 117 ? 3.792 2.170 -24.722 1.00 54.28 117 LEU A C 1
ATOM 927 O O . LEU A 1 117 ? 2.969 2.879 -25.313 1.00 54.28 117 LEU A O 1
ATOM 931 N N . PRO A 1 118 ? 4.386 1.141 -25.357 1.00 44.75 118 PRO A N 1
ATOM 932 C CA . PRO A 1 118 ? 4.016 0.741 -26.715 1.00 44.75 118 PRO A CA 1
ATOM 933 C C . PRO A 1 118 ? 2.538 0.313 -26.792 1.00 44.75 118 PRO A C 1
ATOM 935 O O . PRO A 1 118 ? 2.106 -0.515 -26.000 1.00 4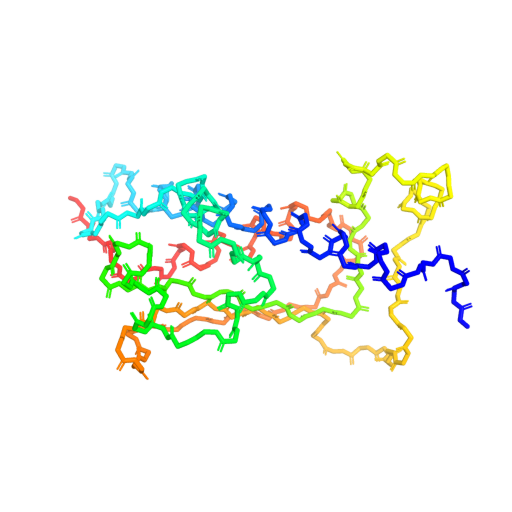4.75 118 PRO A O 1
ATOM 938 N N . GLY A 1 119 ? 1.776 0.830 -27.767 1.00 49.88 119 GLY A N 1
ATOM 939 C CA . GLY A 1 119 ? 0.382 0.414 -28.026 1.00 49.88 119 GLY A CA 1
ATOM 940 C C . GLY A 1 119 ? -0.715 1.317 -27.444 1.00 49.88 119 GLY A C 1
ATOM 941 O O . GLY A 1 119 ? -1.893 1.018 -27.599 1.00 49.88 119 GLY A O 1
ATOM 942 N N . VAL A 1 120 ? -0.346 2.436 -26.821 1.00 50.22 120 VAL A N 1
ATOM 943 C CA . VAL A 1 120 ? -1.286 3.369 -26.186 1.00 50.22 120 VAL A CA 1
ATOM 944 C C . VAL A 1 120 ? -1.908 4.338 -27.206 1.00 50.22 120 VAL A C 1
ATOM 946 O O . VAL A 1 120 ? -1.197 5.116 -27.848 1.00 50.22 120 VAL A O 1
ATOM 949 N N . THR A 1 121 ? -3.238 4.319 -27.343 1.00 44.56 121 THR A N 1
ATOM 950 C CA . THR A 1 121 ? -4.025 5.232 -28.194 1.00 44.56 121 THR A CA 1
ATOM 951 C C . THR A 1 121 ? -4.616 6.367 -27.353 1.00 44.56 121 THR A C 1
ATOM 953 O O . THR A 1 121 ? -5.244 6.107 -26.337 1.00 44.56 121 THR A O 1
ATOM 956 N N . ASN A 1 122 ? -4.430 7.627 -27.757 1.00 45.59 122 ASN A N 1
ATOM 957 C CA . ASN A 1 122 ? -4.756 8.799 -26.932 1.00 45.59 122 ASN A CA 1
ATOM 958 C C . ASN A 1 122 ? -6.255 8.966 -26.575 1.00 45.59 122 ASN A C 1
ATOM 960 O O . ASN A 1 122 ? -7.106 8.918 -27.462 1.00 45.59 122 ASN A O 1
ATOM 964 N N . LYS A 1 123 ? -6.466 9.392 -25.314 1.00 41.59 123 LYS A N 1
ATOM 965 C CA . LYS A 1 123 ? -7.655 9.965 -24.640 1.00 41.59 123 LYS A CA 1
ATOM 966 C C . LYS A 1 123 ? -8.728 8.981 -24.155 1.00 41.59 123 LYS A C 1
ATOM 968 O O . LYS A 1 123 ? -9.618 8.615 -24.912 1.00 41.59 123 LYS A O 1
ATOM 973 N N . THR A 1 124 ? -8.661 8.668 -22.852 1.00 41.44 124 THR A N 1
ATOM 974 C CA . THR A 1 124 ? -9.724 8.837 -21.831 1.00 41.44 124 THR A CA 1
ATOM 975 C C . THR A 1 124 ? -9.373 7.967 -20.610 1.00 41.44 124 THR A C 1
ATOM 977 O O . THR A 1 124 ? -9.352 6.743 -20.700 1.00 41.44 124 THR A O 1
ATOM 980 N N . ASN A 1 125 ? -9.142 8.604 -19.453 1.00 50.41 125 ASN A N 1
ATOM 981 C CA . ASN A 1 125 ? -8.762 7.994 -18.163 1.00 50.41 125 ASN A CA 1
ATOM 982 C C . ASN A 1 125 ? -7.399 7.272 -18.121 1.00 50.41 125 ASN A C 1
ATOM 984 O O . ASN A 1 125 ? -7.333 6.068 -17.874 1.00 50.41 125 ASN A O 1
ATOM 988 N N . ASP A 1 126 ? -6.321 8.040 -18.285 1.00 72.62 126 ASP A N 1
ATOM 989 C CA . ASP A 1 126 ? -4.928 7.565 -18.309 1.00 72.62 126 ASP A CA 1
ATOM 990 C C . ASP A 1 126 ? -4.428 6.952 -16.981 1.00 72.62 126 ASP A C 1
ATOM 992 O O . ASP A 1 126 ? -3.358 6.340 -16.972 1.00 72.62 126 ASP A O 1
ATOM 996 N N . ILE A 1 127 ? -5.147 7.133 -15.859 1.00 80.25 127 ILE A N 1
ATOM 997 C CA . ILE A 1 127 ? -4.834 6.501 -14.565 1.00 80.25 127 ILE A CA 1
ATOM 998 C C . ILE A 1 127 ? -6.104 5.964 -13.908 1.00 80.25 127 ILE A C 1
ATOM 1000 O O . ILE A 1 127 ? -7.046 6.710 -13.622 1.00 80.25 127 ILE A O 1
ATOM 1004 N N . ARG A 1 128 ? -6.086 4.668 -13.599 1.00 87.88 128 ARG A N 1
ATOM 1005 C CA . ARG A 1 128 ? -7.098 3.973 -12.800 1.00 87.88 128 ARG A CA 1
ATOM 1006 C C . ARG A 1 128 ? -6.412 3.325 -11.614 1.00 87.88 128 ARG A C 1
ATOM 1008 O O . ARG A 1 128 ? -5.491 2.539 -11.792 1.00 87.88 128 ARG A O 1
ATOM 1015 N N . ALA A 1 129 ? -6.863 3.644 -10.414 1.00 91.75 129 ALA A N 1
ATOM 1016 C CA . ALA A 1 129 ? -6.375 3.058 -9.183 1.00 91.75 129 ALA A CA 1
ATOM 1017 C C . ALA A 1 129 ? -7.535 2.412 -8.428 1.00 91.75 129 ALA A C 1
ATOM 1019 O O . ALA A 1 129 ? -8.650 2.930 -8.409 1.00 91.75 129 ALA A O 1
ATOM 1020 N N . THR A 1 130 ? -7.268 1.288 -7.784 1.00 94.38 130 THR A N 1
ATOM 1021 C CA . THR A 1 130 ? -8.217 0.578 -6.924 1.00 94.38 130 THR A CA 1
ATOM 1022 C C . THR A 1 130 ? -7.523 0.224 -5.626 1.00 94.38 130 THR A C 1
ATOM 1024 O O . THR A 1 130 ? -6.335 -0.092 -5.642 1.00 94.38 130 THR A O 1
ATOM 1027 N N . CYS A 1 131 ? -8.249 0.284 -4.517 1.00 96.25 131 CYS A N 1
ATOM 1028 C CA . CYS A 1 131 ? -7.772 -0.109 -3.200 1.00 96.25 131 CYS A CA 1
ATOM 1029 C C . CYS A 1 131 ? -8.823 -1.004 -2.551 1.00 96.25 131 CYS A C 1
ATOM 1031 O O . CYS A 1 131 ? -9.989 -0.625 -2.477 1.00 96.25 131 CYS A O 1
ATOM 1033 N N . SER A 1 132 ? -8.418 -2.186 -2.098 1.00 96.19 132 SER A N 1
ATOM 1034 C CA . SER A 1 132 ? -9.305 -3.171 -1.483 1.00 96.19 132 SER A CA 1
ATOM 1035 C C . SER A 1 132 ? -8.732 -3.680 -0.172 1.00 96.19 132 SER A C 1
ATOM 1037 O O . SER A 1 132 ? -7.525 -3.885 -0.058 1.00 96.19 132 SER A O 1
ATOM 1039 N N . ILE A 1 133 ? -9.609 -3.945 0.792 1.00 96.31 133 ILE A N 1
ATOM 1040 C CA . ILE A 1 133 ? -9.288 -4.680 2.016 1.00 96.31 133 ILE A CA 1
ATOM 1041 C C . ILE A 1 133 ? -9.851 -6.083 1.846 1.00 96.31 133 ILE A C 1
ATOM 1043 O O . ILE A 1 133 ? -11.057 -6.240 1.661 1.00 96.31 133 ILE A O 1
ATOM 1047 N N . LEU A 1 134 ? -8.974 -7.077 1.879 1.00 96.06 134 LEU A N 1
ATOM 1048 C CA . LEU A 1 134 ? -9.301 -8.475 1.631 1.00 96.06 134 LEU A CA 1
ATOM 1049 C C . LEU A 1 134 ? -9.057 -9.299 2.894 1.00 96.06 134 LEU A C 1
ATOM 1051 O O . LEU A 1 134 ? -8.038 -9.113 3.565 1.00 96.06 134 LEU A O 1
ATOM 1055 N N . SER A 1 135 ? -9.982 -10.193 3.219 1.00 95.12 135 SER A N 1
ATOM 1056 C CA . SER A 1 135 ? -9.815 -11.173 4.288 1.00 95.12 135 SER A CA 1
ATOM 1057 C C . SER A 1 135 ? -10.527 -12.466 3.910 1.00 95.12 135 SER A C 1
ATOM 1059 O O . SER A 1 135 ? -11.719 -12.454 3.612 1.00 95.12 135 SER A O 1
ATOM 1061 N N . ASN A 1 136 ? -9.807 -13.588 3.967 1.00 92.00 136 ASN A N 1
ATOM 1062 C CA . ASN A 1 136 ? -10.338 -14.931 3.714 1.00 92.00 136 ASN A CA 1
ATOM 1063 C C . ASN A 1 136 ? -11.086 -15.085 2.373 1.00 92.00 136 ASN A C 1
ATOM 1065 O O . ASN A 1 136 ? -12.098 -15.780 2.308 1.00 92.00 136 ASN A O 1
ATOM 1069 N N . GLY A 1 137 ? -10.592 -14.453 1.311 1.00 87.62 137 GLY A N 1
ATOM 1070 C CA . GLY A 1 137 ? -11.174 -14.493 -0.030 1.00 87.62 137 GLY A CA 1
ATOM 1071 C C . GLY A 1 137 ? -12.308 -13.491 -0.250 1.00 87.62 137 GLY A C 1
ATOM 1072 O O . GLY A 1 137 ? -12.859 -13.428 -1.350 1.00 87.62 137 GLY A O 1
ATOM 1073 N N . GLU A 1 138 ? -12.657 -12.688 0.757 1.00 92.19 138 GLU A N 1
ATOM 1074 C CA . GLU A 1 138 ? -13.749 -11.719 0.696 1.00 92.19 138 GLU A CA 1
ATOM 1075 C C . GLU A 1 138 ? -13.233 -10.277 0.716 1.00 92.19 138 GLU A C 1
ATOM 1077 O O . GLU A 1 138 ? -12.327 -9.914 1.471 1.00 92.19 138 GLU A O 1
ATOM 1082 N N . ALA A 1 139 ? -13.844 -9.420 -0.106 1.00 94.06 139 ALA A N 1
ATOM 1083 C CA . ALA A 1 139 ? -13.585 -7.987 -0.081 1.00 94.06 139 ALA A CA 1
ATOM 1084 C C . ALA A 1 139 ? -14.425 -7.318 1.014 1.00 94.06 139 ALA A C 1
ATOM 1086 O O . ALA A 1 139 ? -15.637 -7.163 0.878 1.00 94.06 139 ALA A O 1
ATOM 1087 N N . LEU A 1 140 ? -13.765 -6.878 2.085 1.00 95.25 140 LEU A N 1
ATOM 1088 C CA . LEU A 1 140 ? -14.390 -6.152 3.194 1.00 95.25 140 LEU A CA 1
ATOM 1089 C C . LEU A 1 140 ? -14.706 -4.699 2.829 1.00 95.25 140 LEU A C 1
ATOM 1091 O O . LEU A 1 140 ? -15.638 -4.095 3.358 1.00 95.25 140 LEU A O 1
ATOM 1095 N N . TRP A 1 141 ? -13.891 -4.124 1.949 1.00 96.06 141 TRP A N 1
ATOM 1096 C CA . TRP A 1 141 ? -14.039 -2.761 1.462 1.00 96.06 141 TRP A CA 1
ATOM 1097 C C . TRP A 1 141 ? -13.300 -2.597 0.139 1.00 96.06 141 TRP A C 1
ATOM 1099 O O . TRP A 1 141 ? -12.256 -3.215 -0.072 1.00 96.06 141 TRP A O 1
ATOM 1109 N N . ASN A 1 142 ? -13.826 -1.736 -0.725 1.00 95.94 142 ASN A N 1
ATOM 1110 C CA . ASN A 1 142 ? -13.186 -1.332 -1.965 1.00 95.94 142 ASN A CA 1
ATOM 1111 C C . ASN A 1 142 ? -13.438 0.157 -2.221 1.00 95.94 142 ASN A C 1
ATOM 1113 O O . ASN A 1 142 ? -14.517 0.670 -1.922 1.00 95.94 142 ASN A O 1
ATOM 1117 N N . ASP A 1 143 ? -12.446 0.816 -2.806 1.00 95.62 143 ASP A N 1
ATOM 1118 C CA . ASP A 1 143 ? -12.562 2.152 -3.372 1.00 95.62 143 ASP A CA 1
ATOM 1119 C C . ASP A 1 143 ? -11.805 2.224 -4.701 1.00 95.62 143 ASP A C 1
ATOM 1121 O O . ASP A 1 143 ? -10.864 1.462 -4.961 1.00 95.62 143 ASP A O 1
ATOM 1125 N N . SER A 1 144 ? -12.228 3.143 -5.561 1.00 93.44 144 SER A N 1
ATOM 1126 C CA . SER A 1 144 ? -11.646 3.331 -6.883 1.00 93.44 144 SER A CA 1
ATOM 1127 C C . SER A 1 144 ? -11.452 4.807 -7.187 1.00 93.44 144 SER A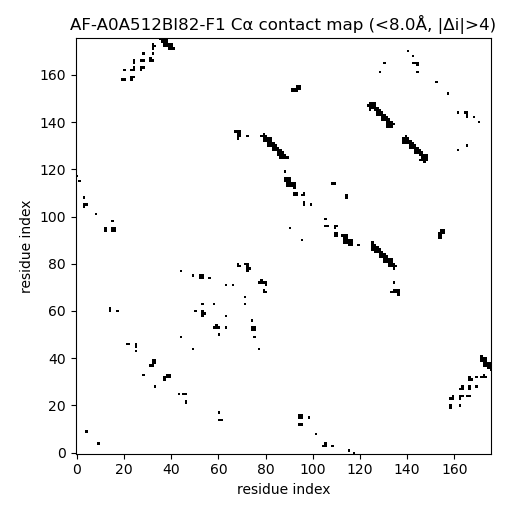 C 1
ATOM 1129 O O . SER A 1 144 ? -12.293 5.652 -6.889 1.00 93.44 144 SER A O 1
ATOM 1131 N N . TYR A 1 145 ? -10.328 5.111 -7.819 1.00 90.06 145 TYR A N 1
ATOM 1132 C CA . TYR A 1 145 ? -9.963 6.448 -8.238 1.00 90.06 145 TYR A CA 1
ATOM 1133 C C . TYR A 1 145 ? -9.635 6.418 -9.722 1.00 90.06 145 TYR A C 1
ATOM 1135 O O . TYR A 1 145 ? -8.812 5.627 -10.176 1.00 90.06 145 TYR A O 1
ATOM 1143 N N . THR A 1 146 ? -10.275 7.289 -10.490 1.00 86.56 146 THR A N 1
ATOM 1144 C CA . THR A 1 146 ? -9.984 7.446 -11.913 1.00 86.56 146 THR A CA 1
ATOM 1145 C C . THR A 1 146 ? -9.681 8.901 -12.198 1.00 86.56 146 THR A C 1
ATOM 1147 O O . THR A 1 146 ? -10.350 9.794 -11.675 1.00 86.56 146 THR A O 1
ATOM 1150 N N . ARG A 1 147 ? -8.668 9.141 -13.030 1.00 77.94 147 ARG A N 1
ATOM 1151 C CA . ARG A 1 147 ? -8.284 10.490 -13.424 1.00 77.94 147 ARG A CA 1
ATOM 1152 C C . ARG A 1 147 ? -7.775 10.553 -14.855 1.00 77.94 147 ARG A C 1
ATOM 1154 O O . ARG A 1 147 ? -7.074 9.664 -15.333 1.00 77.94 147 ARG A O 1
ATOM 1161 N N . GLU A 1 148 ? -8.074 11.677 -15.492 1.00 72.00 148 GLU A N 1
ATOM 1162 C CA . GLU A 1 148 ? -7.425 12.118 -16.721 1.00 72.00 148 GLU A CA 1
ATOM 1163 C C . GLU A 1 148 ? -6.082 12.791 -16.394 1.00 72.00 148 GLU A C 1
ATOM 1165 O O . GLU A 1 148 ? -6.008 13.735 -15.596 1.00 72.00 148 GLU A O 1
ATOM 1170 N N . SER A 1 149 ? -4.995 12.293 -16.984 1.00 58.81 149 SER A N 1
ATOM 1171 C CA . SER A 1 149 ? -3.648 12.803 -16.719 1.00 58.81 149 SER A CA 1
ATOM 1172 C C . SER A 1 149 ? -3.423 14.149 -17.402 1.00 58.81 149 SER A C 1
ATOM 1174 O O . SER A 1 149 ? -3.195 14.224 -18.607 1.00 58.81 149 SER A O 1
ATOM 1176 N N . ASN A 1 150 ? -3.409 15.228 -16.618 1.00 55.31 150 ASN A N 1
ATOM 1177 C CA . ASN A 1 150 ? -2.805 16.486 -17.047 1.00 55.31 150 ASN A CA 1
ATOM 1178 C C . ASN A 1 150 ? -1.290 16.428 -16.803 1.00 55.31 150 ASN A C 1
ATOM 1180 O O . ASN A 1 150 ? -0.846 16.173 -15.686 1.00 55.31 150 ASN A O 1
ATOM 1184 N N . TYR A 1 151 ? -0.521 16.705 -17.858 1.00 50.62 151 TYR A N 1
ATOM 1185 C CA . TYR A 1 151 ? 0.944 16.621 -18.001 1.00 50.62 151 TYR A CA 1
ATOM 1186 C C . TYR A 1 151 ? 1.791 17.462 -17.019 1.00 50.62 151 TYR A C 1
ATOM 1188 O O . TYR A 1 151 ? 2.998 17.582 -17.210 1.00 50.62 151 TYR A O 1
ATOM 1196 N N . SER A 1 152 ? 1.181 18.075 -16.006 1.00 56.12 152 SER A N 1
ATOM 1197 C CA . SER A 1 152 ? 1.825 19.038 -15.106 1.00 56.12 152 SER A CA 1
ATOM 1198 C C . SER A 1 152 ? 2.075 18.507 -13.695 1.00 56.12 152 SER A C 1
ATOM 1200 O O . SER A 1 152 ? 2.715 19.207 -12.921 1.00 56.12 152 SER A O 1
ATOM 1202 N N . PHE A 1 153 ? 1.579 17.314 -13.350 1.00 61.34 153 PHE A N 1
ATOM 1203 C CA . PHE A 1 153 ? 1.789 16.721 -12.026 1.00 61.34 153 PHE A CA 1
ATOM 1204 C C . PHE A 1 153 ? 2.978 15.760 -12.022 1.00 61.34 153 PHE A C 1
ATOM 1206 O O . PHE A 1 153 ? 3.132 14.938 -12.928 1.00 61.34 153 PHE A O 1
ATOM 1213 N N . THR A 1 154 ? 3.784 15.853 -10.969 1.00 67.50 154 THR A N 1
ATOM 1214 C CA . THR A 1 154 ? 4.865 14.915 -10.657 1.00 67.50 154 THR A CA 1
ATOM 1215 C C . THR A 1 154 ? 4.307 13.557 -10.235 1.00 67.50 154 THR A C 1
ATOM 1217 O O . THR A 1 154 ? 3.148 13.424 -9.827 1.00 67.50 154 THR A O 1
ATOM 1220 N N . ALA A 1 155 ? 5.158 12.531 -10.285 1.00 70.50 155 ALA A N 1
ATOM 1221 C CA . ALA A 1 155 ? 4.786 11.183 -9.866 1.00 70.50 155 ALA A CA 1
ATOM 1222 C C . ALA A 1 155 ? 4.259 11.145 -8.424 1.00 70.50 155 ALA A C 1
ATOM 1224 O O . ALA A 1 155 ? 3.185 10.616 -8.143 1.00 70.50 155 ALA A O 1
ATOM 1225 N N . ASN A 1 156 ? 5.005 11.786 -7.527 1.00 73.62 156 ASN A N 1
ATOM 1226 C CA . ASN A 1 156 ? 4.707 11.828 -6.104 1.00 73.62 156 ASN A CA 1
ATOM 1227 C C . ASN A 1 156 ? 3.404 12.575 -5.819 1.00 73.62 156 ASN A C 1
ATOM 1229 O O . ASN A 1 156 ? 2.645 12.150 -4.957 1.00 73.62 156 ASN A O 1
ATOM 1233 N N . GLU A 1 157 ? 3.098 13.645 -6.557 1.00 81.00 157 GLU A N 1
ATOM 1234 C CA . GLU A 1 157 ? 1.820 14.349 -6.409 1.00 81.00 157 GLU A CA 1
ATOM 1235 C C . GLU A 1 157 ? 0.635 13.474 -6.814 1.00 81.00 157 GLU A C 1
ATOM 1237 O O . GLU A 1 157 ? -0.402 13.508 -6.153 1.00 81.00 157 GLU A O 1
ATOM 1242 N N . ILE A 1 158 ? 0.773 12.680 -7.877 1.00 82.44 158 ILE A N 1
ATOM 1243 C CA . ILE A 1 158 ? -0.287 11.764 -8.303 1.00 82.44 158 ILE A CA 1
ATOM 1244 C C . ILE A 1 158 ? -0.457 10.636 -7.279 1.00 82.44 158 ILE A C 1
ATOM 1246 O O . ILE A 1 158 ? -1.585 10.362 -6.865 1.00 82.44 158 ILE A O 1
ATOM 1250 N N . ILE A 1 159 ? 0.646 10.027 -6.831 1.00 86.75 159 ILE A N 1
ATOM 1251 C CA . ILE A 1 159 ? 0.660 9.008 -5.770 1.00 86.75 159 ILE A CA 1
ATOM 1252 C C . ILE A 1 159 ? -0.022 9.544 -4.506 1.00 86.75 159 ILE A C 1
ATOM 1254 O O . ILE A 1 159 ? -0.926 8.906 -3.961 1.00 86.75 159 ILE A O 1
ATOM 1258 N N . GLU A 1 160 ? 0.367 10.736 -4.057 1.00 89.81 160 GLU A N 1
ATOM 1259 C CA . GLU A 1 160 ? -0.187 11.384 -2.869 1.00 89.81 160 GLU A CA 1
ATOM 1260 C C . GLU A 1 160 ? -1.683 11.659 -3.038 1.00 89.81 160 GLU A C 1
ATOM 1262 O O . GLU A 1 160 ? -2.465 11.385 -2.136 1.00 89.81 160 GLU A O 1
ATOM 1267 N N . GLN A 1 161 ? -2.124 12.135 -4.202 1.00 90.12 161 GLN A N 1
ATOM 1268 C CA . GLN A 1 161 ? -3.543 12.411 -4.445 1.00 90.12 161 GLN A CA 1
ATOM 1269 C C . GLN A 1 161 ? -4.396 11.138 -4.471 1.00 90.12 161 GLN A C 1
ATOM 1271 O O . GLN A 1 161 ? -5.495 11.138 -3.911 1.00 90.12 161 GLN A O 1
ATOM 1276 N N . ILE A 1 162 ? -3.900 10.063 -5.090 1.00 91.88 162 ILE A N 1
ATOM 1277 C CA . ILE A 1 162 ? -4.565 8.752 -5.107 1.00 91.88 162 ILE A CA 1
ATOM 1278 C C . ILE A 1 162 ? -4.668 8.203 -3.681 1.00 91.88 162 ILE A C 1
ATOM 1280 O O . ILE A 1 162 ? -5.749 7.846 -3.215 1.00 91.88 162 ILE A O 1
ATOM 1284 N N . THR A 1 163 ? -3.547 8.159 -2.965 1.00 94.56 163 THR A N 1
ATOM 1285 C CA . THR A 1 163 ? -3.493 7.560 -1.626 1.00 94.56 163 THR A CA 1
ATOM 1286 C C . THR A 1 163 ? -4.244 8.390 -0.582 1.00 94.56 163 THR A C 1
ATOM 1288 O O . THR A 1 163 ? -4.930 7.820 0.267 1.00 94.56 163 THR A O 1
ATOM 1291 N N . ASP A 1 164 ? -4.216 9.723 -0.675 1.00 95.12 164 ASP A N 1
ATOM 1292 C CA . ASP A 1 164 ? -5.032 10.614 0.156 1.00 95.12 164 ASP A CA 1
ATOM 1293 C C . ASP A 1 164 ? -6.532 10.420 -0.104 1.00 95.12 164 ASP A C 1
ATOM 1295 O O . ASP A 1 164 ? -7.326 10.474 0.838 1.00 95.12 164 ASP A O 1
ATOM 1299 N N . ASN A 1 165 ? -6.935 10.170 -1.356 1.00 95.12 165 ASN A N 1
ATOM 1300 C CA . ASN A 1 165 ? -8.323 9.858 -1.695 1.00 95.12 165 ASN A CA 1
ATOM 1301 C C . ASN A 1 165 ? -8.784 8.556 -1.020 1.00 95.12 165 ASN A C 1
ATOM 1303 O O . ASN A 1 165 ? -9.765 8.581 -0.277 1.00 95.12 165 ASN A O 1
ATOM 1307 N N . PHE A 1 166 ? -8.016 7.472 -1.144 1.00 95.69 166 PHE A N 1
ATOM 1308 C CA . PHE A 1 166 ? -8.335 6.215 -0.459 1.00 95.69 166 PHE A CA 1
ATOM 1309 C C . PHE A 1 166 ? -8.361 6.373 1.067 1.00 95.69 166 PHE A C 1
ATOM 1311 O O . PHE A 1 166 ? -9.284 5.908 1.737 1.00 95.69 166 PHE A O 1
ATOM 1318 N N . ALA A 1 167 ? -7.411 7.108 1.649 1.00 94.25 167 ALA A N 1
ATOM 1319 C CA . ALA A 1 167 ? -7.394 7.363 3.088 1.00 94.25 167 ALA A CA 1
ATOM 1320 C C . ALA A 1 167 ? -8.585 8.223 3.569 1.00 94.25 167 ALA A C 1
ATOM 1322 O O . ALA A 1 167 ? -9.089 8.070 4.693 1.00 94.25 167 ALA A O 1
ATOM 1323 N N . LYS A 1 168 ? -9.097 9.121 2.720 1.00 93.44 168 LYS A N 1
ATOM 1324 C CA . LYS A 1 168 ? -10.326 9.887 2.985 1.00 93.44 168 LYS A CA 1
ATOM 1325 C C . LYS A 1 168 ? -11.582 9.022 3.006 1.00 93.44 168 LYS A C 1
ATOM 1327 O O . LYS A 1 168 ? -12.509 9.405 3.720 1.00 93.44 168 LYS A O 1
ATOM 1332 N N . HIS A 1 169 ? -11.613 7.877 2.340 1.00 93.69 169 HIS A N 1
ATOM 1333 C CA . HI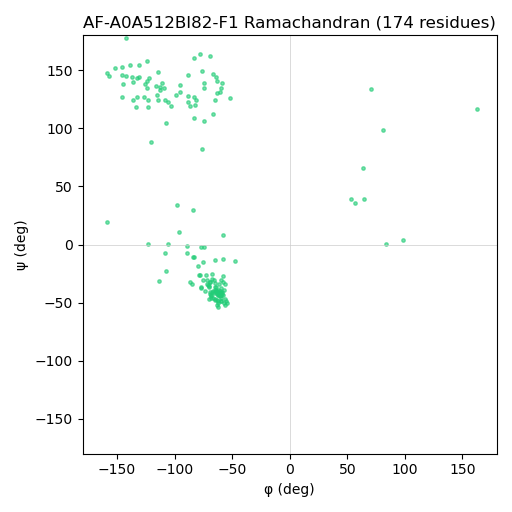S A 1 169 ? -12.766 6.970 2.366 1.00 93.69 169 HIS A CA 1
ATOM 1334 C C . HIS A 1 169 ? -12.543 5.717 3.215 1.00 93.69 169 HIS A C 1
ATOM 1336 O O . HIS A 1 169 ? -13.455 4.907 3.354 1.00 93.69 169 HIS A O 1
ATOM 1342 N N . PHE A 1 170 ? -11.364 5.588 3.829 1.00 93.62 170 PHE A N 1
ATOM 1343 C CA . PHE A 1 170 ? -11.023 4.448 4.670 1.00 93.62 170 PHE A CA 1
ATOM 1344 C C . PHE A 1 170 ? -12.098 4.187 5.747 1.00 93.62 170 PHE A C 1
ATOM 1346 O O . PHE A 1 170 ? -12.431 5.114 6.499 1.00 93.62 170 PHE A O 1
ATOM 1353 N N . PRO A 1 171 ? -12.640 2.956 5.840 1.00 92.12 171 PRO A N 1
ATOM 1354 C CA . PRO A 1 171 ? -13.878 2.681 6.574 1.00 92.12 171 PRO A CA 1
ATOM 1355 C C . PRO A 1 171 ? -13.677 2.564 8.091 1.00 92.12 171 PRO A C 1
ATOM 1357 O O . PRO A 1 171 ? -14.630 2.699 8.853 1.00 92.12 171 PRO A O 1
ATOM 1360 N N . TYR A 1 172 ? -12.443 2.345 8.556 1.00 91.62 172 TYR A N 1
ATOM 1361 C CA . TYR A 1 172 ? -12.141 2.050 9.963 1.00 91.62 172 TYR A CA 1
ATOM 1362 C C . TYR A 1 172 ? -11.686 3.270 10.771 1.00 91.62 172 TYR A C 1
ATOM 1364 O O . TYR A 1 172 ? -10.858 3.161 11.677 1.00 91.62 172 TYR A O 1
ATOM 1372 N N . LYS A 1 173 ? -12.231 4.446 10.453 1.00 90.06 173 LYS A N 1
ATOM 1373 C CA . LYS A 1 173 ? -12.051 5.669 11.244 1.00 90.06 173 LYS A CA 1
ATOM 1374 C C . LYS A 1 173 ? -13.365 6.078 11.890 1.00 90.06 173 LYS A C 1
ATOM 1376 O O . LYS A 1 173 ? -14.407 6.124 11.239 1.00 90.06 173 LYS A O 1
ATOM 1381 N N . ARG A 1 174 ? -13.315 6.396 13.177 1.00 88.44 174 ARG A N 1
ATOM 1382 C CA . ARG A 1 174 ? -14.468 6.856 13.957 1.00 88.44 174 ARG A CA 1
ATOM 1383 C C . ARG A 1 174 ? -14.237 8.286 14.390 1.00 88.44 174 ARG A C 1
ATOM 1385 O O . ARG A 1 174 ? -13.095 8.689 14.583 1.00 88.44 174 ARG A O 1
ATOM 1392 N N . LYS A 1 175 ? -15.313 9.060 14.514 1.00 85.19 175 LYS A N 1
ATOM 1393 C CA . LYS A 1 175 ? -15.222 10.402 15.090 1.00 85.19 175 LYS A CA 1
ATOM 1394 C C . LYS A 1 175 ? -14.801 10.254 16.557 1.00 85.19 175 LYS A C 1
ATOM 1396 O O . LYS A 1 175 ? -15.435 9.475 17.267 1.00 85.19 175 LYS A O 1
ATOM 1401 N N . ALA A 1 176 ? -13.707 10.917 16.925 1.00 78.06 176 ALA A N 1
ATOM 1402 C CA . ALA A 1 176 ? -13.182 10.936 18.288 1.00 78.06 176 ALA A CA 1
ATOM 1403 C C . ALA A 1 176 ? -14.048 11.816 19.198 1.00 78.06 176 ALA A C 1
ATOM 1405 O O . ALA A 1 176 ? -14.672 12.773 18.670 1.00 78.06 176 ALA A O 1
#

Radius of gyration: 17.37 Å; Cα contacts (8 Å, |Δi|>4): 232; chains: 1; bounding box: 39×36×49 Å

Foldseek 3Di:
DPPFDDPVLVVVLVLLLVLLLLQLLVVLLCVLADDLFKHFPDDDDRSVLLCVLCVVVVHGPVNLVVDDQQVSCVSSVHQKDKDKDKAAQWRFLPSSCPDDPPDPRSNVVSPPDIGGDPPDDDDDFRMKMKIFIDGPRDTPDIDIDTDDDDPPDGSSRVSNVVSNVCSNVPPRMDTD

Solvent-accessible surface area (backbone atoms only — not comparable to full-atom values): 10334 Å² total; per-residue (Å²): 128,89,90,79,74,52,73,66,56,52,50,58,41,53,54,51,51,52,50,52,46,43,48,45,32,52,53,26,36,46,60,56,19,55,45,97,58,22,34,51,80,62,88,77,82,54,54,69,57,51,52,52,44,33,53,76,69,74,40,50,82,73,57,55,71,76,49,53,49,48,62,49,15,63,69,64,73,44,87,54,40,79,50,74,50,75,49,61,59,53,57,50,31,59,65,52,60,73,72,63,87,70,54,83,66,51,56,63,50,34,77,72,48,76,49,69,51,91,91,77,76,89,88,83,56,50,33,39,36,38,41,34,36,31,38,76,84,38,75,80,43,75,52,76,48,76,39,69,78,64,96,81,67,54,37,65,57,52,47,42,52,53,26,41,50,52,26,72,65,50,81,58,47,41,79,100

Sequence (176 aa):
MPRNFTDYDIEQMEEKESKFFQESLYNNFLKRGNNGKYAMSVSIQPYTNTLAMLQKNSITIRDSWSKDDKELASILGVDAVVRTSIQKERFMSDVASAGIDAGKKILDAVLKKPVVLPGVTNKTNDIRATCSILSNGEALWNDSYTRESNYSFTANEIIEQITDNFAKHFPYKRKA

Nearest PDB structures (foldseek):
  3fo8-assembly1_D  TM=2.321E-01  e=1.186E+00  Tequatrovirus T4
  3foa-assembly1_A  TM=2.518E-01  e=2.407E+00  Tequatrovirus T4
  3j2m-assembly1_U  TM=2.518E-01  e=2.407E+00  Tequatrovirus T4
  4u7b-assembly2_G-2  TM=2.497E-01  e=6.559E+00  Drosophila mauritiana

Mean predicted aligned error: 8.73 Å

Organism: NCBI:txid670293

Secondary structure (DSSP, 8-state):
------HHHHHHHHHHHHHHHHHHHHHHHHHHHSBTTEEESS----HHHHHHHHHHTT--HHHHTTS-HHHHHHHHT-SSEEEEEEEESEE-HHHHHTS--S-HHHHHHHTTSPEEPTTPPS-S-SEEEEEEEEETTEEEEEEEEEE---TT--HHHHHHHHHHHHHHH-TTEEE-

pLDDT: mean 79.56, std 18.76, range [34.25, 97.06]